Protein AF-A0A101E3E3-F1 (afdb_monomer_lite)

InterPro domains:
  IPR001322 Lamin tail domain [PF00932] (1-72)
  IPR001322 Lamin tail domain [PS51841] (1-72)
  IPR036415 Lamin tail domain superfamily [G3DSA:2.60.40.1260] (1-72)
  IPR036415 Lamin tail domain superfamily [SSF74853] (1-72)

Secondary structure (DSSP, 8-state):
-TT-EEE-TT--EEEP-S----TT---EEESS-----SSEEE---SS--S-SS--EEEEE-TTS-EEEEEE-

Foldseek 3Di:
DAQKWKAKPVGPIDGDDPADDDPPDAADEDADDDDDDNRYHYVNDPDDRDDPPKMKIWIADNVRDTPDMDMD

Organism: Archaeoglobus fulgidus (NCBI:txid2234)

Sequence (72 aa):
MQGWILKDEANHRFEFPYFTLNPGKTVTVHTGRGSDTSTDLYWNRGTAVW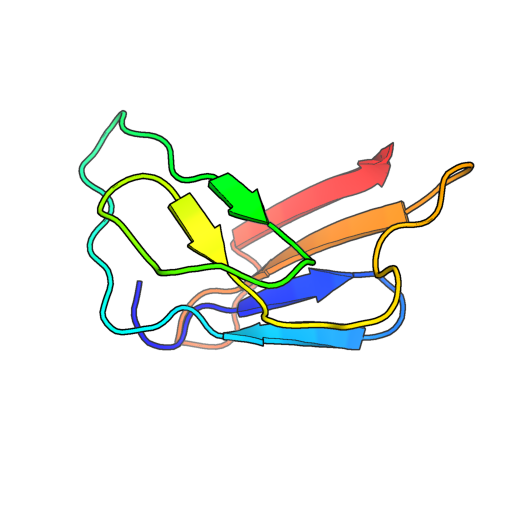NNDHDTAYLYDSSGKLIDSYSY

Radius of gyration: 12.14 Å; chains: 1; bounding box: 28×19×30 Å

Structure (mmCIF, N/CA/C/O backbone):
data_AF-A0A101E3E3-F1
#
_entry.id   AF-A0A101E3E3-F1
#
loop_
_atom_site.group_PDB
_atom_site.id
_atom_site.type_symbol
_atom_site.label_atom_id
_atom_site.label_alt_id
_atom_site.label_comp_id
_atom_site.label_asym_id
_atom_site.label_entity_id
_atom_site.label_seq_id
_atom_site.pdbx_PDB_ins_code
_atom_site.Cartn_x
_atom_site.Cartn_y
_atom_site.Cartn_z
_atom_site.occupancy
_atom_site.B_iso_or_equiv
_atom_site.auth_seq_id
_atom_site.auth_comp_id
_atom_site.auth_asym_id
_atom_site.auth_atom_id
_atom_site.pdbx_PDB_model_num
ATOM 1 N N . MET A 1 1 ? -7.362 -3.751 8.854 1.00 88.69 1 MET A N 1
ATOM 2 C CA . MET A 1 1 ? -7.041 -3.775 7.411 1.00 88.69 1 MET A CA 1
ATOM 3 C C . MET A 1 1 ? -6.940 -5.193 6.848 1.00 88.69 1 MET A C 1
ATOM 5 O O . MET A 1 1 ? -6.735 -5.324 5.655 1.00 88.69 1 MET A O 1
ATOM 9 N N . GLN A 1 2 ? -7.113 -6.259 7.641 1.00 90.31 2 GLN A N 1
ATOM 10 C CA . GLN A 1 2 ? -7.076 -7.628 7.113 1.00 90.31 2 GLN A CA 1
ATOM 11 C C . GLN A 1 2 ? -8.065 -7.823 5.947 1.00 90.31 2 GLN A C 1
ATOM 13 O O . GLN A 1 2 ? -9.211 -7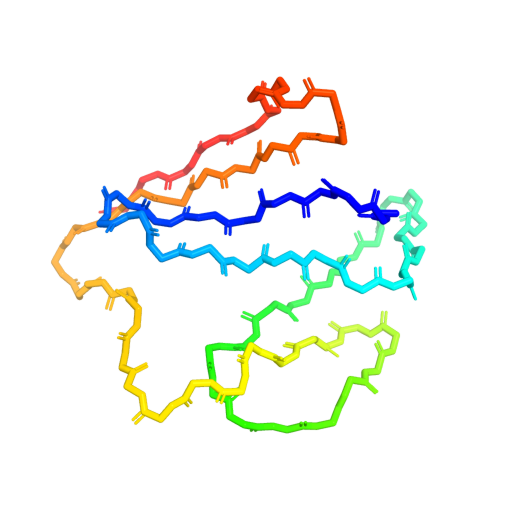.375 6.031 1.00 90.31 2 GLN A O 1
ATOM 18 N N . GLY A 1 3 ? -7.606 -8.471 4.873 1.00 93.44 3 GLY A N 1
ATOM 19 C CA . GLY A 1 3 ? -8.384 -8.727 3.656 1.00 93.44 3 GLY A CA 1
ATOM 20 C C . GLY A 1 3 ? -8.515 -7.531 2.707 1.00 93.44 3 GLY A C 1
ATOM 21 O O . GLY A 1 3 ? -9.106 -7.675 1.642 1.00 93.44 3 GLY A O 1
ATOM 22 N N . TRP A 1 4 ? -7.977 -6.360 3.063 1.00 97.94 4 TRP A N 1
ATOM 23 C CA . TRP A 1 4 ? -7.879 -5.233 2.135 1.00 97.94 4 TRP A CA 1
ATOM 24 C C . TRP A 1 4 ? -6.794 -5.494 1.098 1.00 97.94 4 TRP A C 1
ATOM 26 O O . TRP A 1 4 ? -5.820 -6.204 1.367 1.00 97.94 4 TRP A O 1
ATOM 36 N N . ILE A 1 5 ? -6.943 -4.883 -0.076 1.00 98.25 5 ILE A N 1
ATOM 37 C CA . ILE A 1 5 ? -6.033 -5.089 -1.202 1.00 98.25 5 ILE A CA 1
ATOM 38 C C . ILE A 1 5 ? -5.642 -3.752 -1.814 1.00 98.25 5 ILE A C 1
ATOM 40 O O . ILE A 1 5 ? -6.508 -2.982 -2.221 1.00 98.25 5 ILE A O 1
ATOM 44 N N . LEU A 1 6 ? -4.337 -3.523 -1.938 1.00 98.00 6 LEU A N 1
ATOM 45 C CA . LEU A 1 6 ? -3.766 -2.507 -2.818 1.00 98.00 6 LEU A CA 1
ATOM 46 C C . LEU A 1 6 ? -3.341 -3.186 -4.124 1.00 98.00 6 LEU A C 1
ATOM 48 O O . LEU A 1 6 ? -2.697 -4.236 -4.088 1.00 98.00 6 LEU A O 1
ATOM 52 N N . LYS A 1 7 ? -3.700 -2.621 -5.275 1.00 97.62 7 LYS A N 1
ATOM 53 C CA . LYS A 1 7 ? -3.258 -3.136 -6.577 1.00 97.62 7 LYS A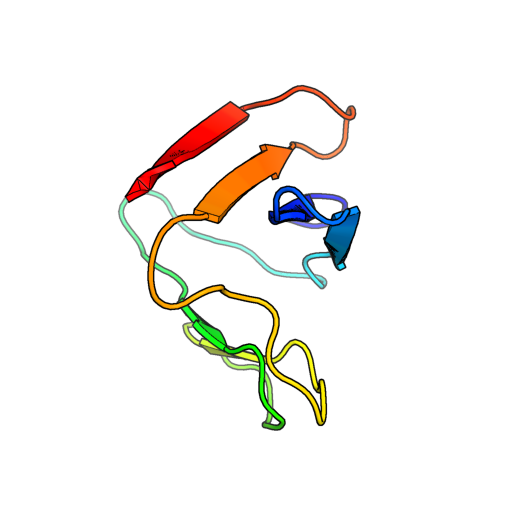 CA 1
ATOM 54 C C . LYS A 1 7 ? -2.948 -2.024 -7.571 1.00 97.62 7 LYS A C 1
ATOM 56 O O . LYS A 1 7 ? -3.486 -0.930 -7.427 1.00 97.62 7 LYS A O 1
ATOM 61 N N . ASP A 1 8 ? -2.139 -2.335 -8.573 1.00 97.44 8 ASP A N 1
ATOM 62 C CA . ASP A 1 8 ? -1.891 -1.477 -9.736 1.00 97.44 8 ASP A CA 1
ATOM 63 C C . ASP A 1 8 ? -2.786 -1.862 -10.935 1.00 97.44 8 ASP A C 1
ATOM 65 O O . ASP A 1 8 ? -3.596 -2.801 -10.857 1.00 97.44 8 ASP A O 1
ATOM 69 N N . GLU A 1 9 ? -2.638 -1.159 -12.062 1.00 95.94 9 GLU A N 1
ATOM 70 C CA . GLU A 1 9 ? -3.364 -1.455 -13.309 1.00 95.94 9 GLU A CA 1
ATOM 71 C C . GLU A 1 9 ? -2.991 -2.817 -13.910 1.00 95.94 9 GLU A C 1
ATOM 73 O O . GLU A 1 9 ? -3.839 -3.493 -14.497 1.00 95.94 9 GLU A O 1
ATOM 78 N N . ALA A 1 10 ? -1.748 -3.264 -13.708 1.00 95.50 10 ALA A N 1
ATOM 79 C CA . ALA A 1 10 ? -1.260 -4.566 -14.163 1.00 95.50 10 ALA A CA 1
ATOM 80 C C . ALA A 1 10 ? -1.676 -5.739 -13.250 1.00 95.50 10 ALA A C 1
ATOM 82 O O . ALA A 1 10 ? -1.279 -6.884 -13.488 1.00 95.50 10 ALA A O 1
ATOM 83 N N . ASN A 1 11 ? -2.518 -5.487 -12.241 1.00 94.56 11 ASN A N 1
ATOM 84 C CA . ASN A 1 11 ? -3.075 -6.479 -11.320 1.00 94.56 11 ASN A CA 1
ATOM 85 C C . ASN A 1 11 ? -2.030 -7.172 -10.418 1.00 94.56 11 ASN A C 1
ATOM 87 O O . ASN A 1 11 ? -2.257 -8.279 -9.916 1.00 94.56 11 ASN A O 1
ATOM 91 N N . HIS A 1 12 ? -0.906 -6.515 -10.141 1.00 97.25 12 HIS A N 1
ATOM 92 C CA . HIS A 1 12 ? -0.072 -6.834 -8.993 1.00 97.25 12 HIS A CA 1
ATOM 93 C C . HIS A 1 12 ? -0.848 -6.492 -7.719 1.00 97.25 12 HIS A C 1
ATOM 95 O O . HIS A 1 12 ? -1.287 -5.363 -7.538 1.00 97.25 12 HIS A O 1
ATOM 101 N N . ARG A 1 13 ? -1.025 -7.467 -6.821 1.00 97.19 13 ARG A N 1
ATOM 102 C CA . ARG A 1 1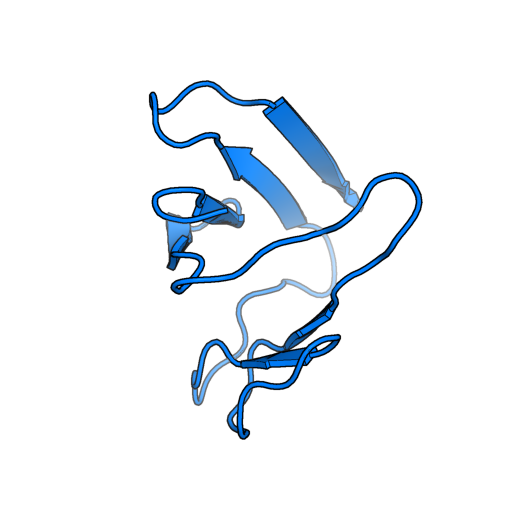3 ? -1.832 -7.310 -5.599 1.00 97.19 13 ARG A CA 1
ATOM 103 C C . ARG A 1 13 ? -1.000 -7.433 -4.323 1.00 97.19 13 ARG A C 1
ATOM 105 O O . ARG A 1 13 ? -0.290 -8.424 -4.138 1.00 97.19 13 ARG A O 1
ATOM 112 N N . PHE A 1 14 ? -1.124 -6.444 -3.447 1.00 97.75 14 PHE A N 1
ATOM 113 C CA . PHE A 1 14 ? -0.671 -6.466 -2.064 1.00 97.75 14 PHE A CA 1
ATOM 114 C C . PHE A 1 14 ? -1.883 -6.685 -1.165 1.00 97.75 14 PHE A C 1
ATOM 116 O O . PHE A 1 14 ? -2.789 -5.852 -1.124 1.00 97.75 14 PHE A O 1
ATOM 123 N N . GLU A 1 15 ? -1.906 -7.808 -0.456 1.00 97.44 15 GLU A N 1
ATOM 124 C CA . GLU A 1 15 ? -2.898 -8.055 0.583 1.00 97.44 15 GLU A CA 1
ATOM 125 C C . GLU A 1 15 ? -2.357 -7.544 1.915 1.00 97.44 15 GLU A C 1
ATOM 127 O O . GLU A 1 15 ? -1.249 -7.897 2.324 1.00 97.44 15 GLU A O 1
ATOM 132 N N . PHE A 1 16 ? -3.135 -6.702 2.590 1.00 97.00 16 PHE A N 1
ATOM 133 C CA . PHE A 1 16 ? -2.723 -6.177 3.883 1.00 97.00 16 PHE A CA 1
ATOM 134 C C . PHE A 1 16 ? -2.668 -7.315 4.915 1.00 97.00 16 PHE A C 1
ATOM 136 O O . PHE A 1 16 ? -3.655 -8.049 5.066 1.00 97.00 16 PHE A O 1
ATOM 143 N N . PRO A 1 17 ? -1.563 -7.442 5.678 1.00 94.44 17 PRO A N 1
ATOM 144 C CA . PRO A 1 17 ? -1.471 -8.413 6.760 1.00 94.44 17 PRO A CA 1
ATOM 145 C C . PRO A 1 17 ? -2.428 -8.037 7.903 1.00 94.44 17 PRO A C 1
ATOM 147 O O . PRO A 1 17 ? -3.227 -7.095 7.813 1.00 94.44 17 PRO A O 1
ATOM 150 N N . TYR A 1 18 ? -2.352 -8.761 9.021 1.00 92.62 18 TYR A N 1
ATOM 151 C CA . TYR A 1 18 ? -3.054 -8.355 10.236 1.00 92.62 18 TYR A CA 1
ATOM 152 C C . TYR A 1 18 ? -2.503 -7.011 10.738 1.00 92.62 18 TYR A C 1
ATOM 154 O O . TYR A 1 18 ? -1.505 -6.942 11.451 1.00 92.62 18 TYR A O 1
ATOM 162 N N . PHE A 1 19 ? -3.159 -5.934 10.310 1.00 92.94 19 PHE A N 1
ATOM 163 C CA . PHE A 1 19 ? -2.732 -4.561 10.525 1.00 92.94 19 PHE A CA 1
ATOM 164 C C . PHE A 1 19 ? -3.925 -3.674 10.886 1.00 92.94 19 PHE A C 1
ATOM 166 O O . PHE A 1 19 ? -5.011 -3.779 10.296 1.00 92.94 19 PHE A O 1
ATOM 173 N N . THR A 1 20 ? -3.707 -2.761 11.828 1.00 94.12 20 THR A N 1
ATOM 174 C CA . THR A 1 20 ? -4.701 -1.784 12.278 1.00 94.12 20 THR A CA 1
ATOM 175 C C . THR A 1 20 ? -4.186 -0.385 11.995 1.00 94.12 20 THR A C 1
ATOM 177 O O . THR A 1 20 ? -3.187 0.038 12.568 1.00 94.12 20 THR A O 1
ATOM 180 N N . LEU A 1 21 ? -4.907 0.345 11.144 1.00 94.31 21 LEU A N 1
ATOM 181 C CA . LEU A 1 21 ? -4.661 1.758 10.901 1.00 94.31 21 LEU A CA 1
ATOM 182 C C . LEU A 1 21 ? -5.649 2.581 11.726 1.00 94.31 21 LEU A C 1
ATOM 184 O O . LEU A 1 21 ? -6.858 2.497 11.516 1.00 94.31 21 LEU A O 1
ATOM 188 N N . ASN A 1 22 ? -5.138 3.358 12.678 1.00 94.81 22 ASN A N 1
ATOM 189 C CA . ASN A 1 22 ? -5.980 4.227 13.496 1.00 94.81 22 ASN A CA 1
ATOM 190 C C . ASN A 1 22 ? -6.460 5.451 12.692 1.00 94.81 22 ASN A C 1
ATOM 192 O O . ASN A 1 22 ? -5.754 5.896 11.782 1.00 94.81 22 ASN A O 1
ATOM 196 N N . PRO A 1 23 ? -7.612 6.049 13.047 1.00 95.88 23 PRO A N 1
ATOM 197 C CA . PRO A 1 23 ? -8.105 7.257 12.388 1.00 95.88 23 PRO A CA 1
ATOM 198 C C . PRO A 1 23 ? -7.055 8.379 12.352 1.00 95.88 23 PRO A C 1
ATOM 200 O O . PRO A 1 23 ? -6.395 8.659 13.355 1.00 95.88 23 PRO A O 1
ATOM 203 N N . GLY A 1 24 ? -6.896 9.014 11.187 1.00 96.81 24 GLY A N 1
ATOM 204 C CA . GLY A 1 24 ? -5.938 10.106 10.973 1.00 96.81 24 GLY A CA 1
ATOM 205 C C . GLY A 1 24 ? -4.462 9.689 10.976 1.00 96.81 24 GLY A C 1
ATOM 206 O O . GLY A 1 24 ? -3.590 10.553 11.057 1.00 96.81 24 GLY A O 1
ATOM 207 N N . LYS A 1 25 ? -4.161 8.385 10.937 1.00 97.25 25 LYS A N 1
ATOM 208 C CA . LYS A 1 25 ? -2.798 7.861 10.780 1.00 97.25 25 LYS A CA 1
ATOM 209 C C . LYS A 1 25 ? -2.543 7.418 9.344 1.00 97.25 25 LYS A C 1
ATOM 211 O O . LYS A 1 25 ? -3.475 7.154 8.591 1.00 97.25 25 LYS A O 1
ATOM 216 N N . THR A 1 26 ? -1.261 7.291 9.018 1.00 97.19 26 THR A N 1
ATOM 217 C CA . THR A 1 26 ? -0.772 6.880 7.701 1.00 97.19 26 THR A CA 1
ATOM 218 C C . THR A 1 26 ? 0.091 5.633 7.838 1.00 97.19 26 THR A C 1
ATOM 220 O O . THR A 1 26 ? 0.795 5.469 8.835 1.00 97.19 26 THR A O 1
ATOM 223 N N . VAL A 1 27 ? 0.031 4.774 6.824 1.00 97.56 27 VAL A N 1
ATOM 224 C CA . VAL A 1 27 ? 0.930 3.637 6.620 1.00 97.56 27 VAL A CA 1
ATOM 225 C C . VAL A 1 27 ? 1.506 3.725 5.210 1.00 97.56 27 VAL A C 1
ATOM 227 O O . VAL A 1 27 ? 0.796 4.113 4.281 1.00 97.56 27 VAL A O 1
ATOM 230 N N . THR A 1 28 ? 2.775 3.365 5.053 1.00 98.06 28 THR A N 1
ATOM 231 C CA . THR A 1 28 ? 3.470 3.315 3.764 1.00 98.06 28 THR A CA 1
ATOM 232 C C . THR A 1 28 ? 3.647 1.864 3.344 1.00 98.06 28 THR A C 1
ATOM 234 O O . THR A 1 28 ? 4.143 1.052 4.121 1.00 98.06 28 THR A O 1
ATOM 237 N N . VAL A 1 29 ? 3.259 1.528 2.112 1.00 97.88 29 VAL A N 1
ATOM 238 C CA . VAL A 1 29 ? 3.517 0.206 1.525 1.00 97.88 29 VAL A CA 1
ATOM 239 C C .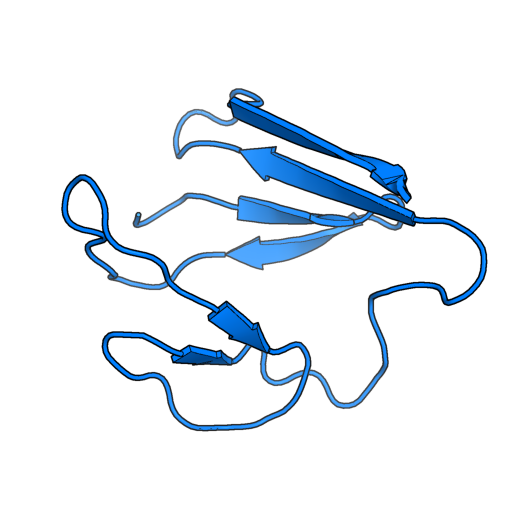 VAL A 1 29 ? 4.699 0.318 0.570 1.00 97.88 29 VAL A C 1
ATOM 241 O O . VAL A 1 29 ? 4.628 0.992 -0.456 1.00 97.88 29 VAL A O 1
ATOM 244 N N . HIS A 1 30 ? 5.787 -0.362 0.903 1.00 97.81 30 HIS A N 1
ATOM 245 C CA . HIS A 1 30 ? 6.993 -0.443 0.095 1.00 97.81 30 HIS A CA 1
ATOM 246 C C . HIS A 1 30 ? 6.923 -1.669 -0.815 1.00 97.81 30 HIS A C 1
ATOM 248 O O . HIS A 1 30 ? 6.708 -2.787 -0.352 1.00 97.81 30 HIS A O 1
ATOM 254 N N . THR A 1 31 ? 7.170 -1.492 -2.113 1.00 97.38 31 THR A N 1
ATOM 255 C CA . THR A 1 31 ? 7.237 -2.613 -3.070 1.00 97.38 31 THR A CA 1
ATOM 256 C C . THR A 1 31 ? 8.347 -3.612 -2.723 1.00 97.38 31 THR A C 1
ATOM 258 O O . THR A 1 31 ? 8.201 -4.817 -2.926 1.00 97.38 31 THR A O 1
ATOM 261 N N . GLY A 1 32 ? 9.472 -3.106 -2.219 1.00 96.69 32 GLY A N 1
ATOM 262 C CA . GLY A 1 32 ? 10.671 -3.891 -1.957 1.00 96.69 32 GLY A CA 1
ATOM 263 C C . GLY A 1 32 ? 10.582 -4.805 -0.734 1.00 96.69 32 GLY A C 1
ATOM 264 O O . GLY A 1 32 ? 9.538 -4.980 -0.106 1.00 96.69 32 GLY A O 1
ATOM 265 N N . ARG A 1 33 ? 11.731 -5.391 -0.394 1.00 96.75 33 ARG A N 1
ATOM 266 C CA . ARG A 1 33 ? 11.904 -6.218 0.805 1.00 96.75 33 ARG A CA 1
ATOM 267 C C . ARG A 1 33 ? 12.133 -5.367 2.047 1.00 96.75 33 ARG A C 1
ATOM 269 O O . ARG A 1 33 ? 12.802 -4.339 1.976 1.00 96.75 33 ARG A O 1
ATOM 276 N N . GLY A 1 34 ? 11.648 -5.865 3.175 1.00 96.44 34 GLY A N 1
ATOM 277 C CA . GLY A 1 34 ? 11.860 -5.286 4.495 1.00 96.44 34 GLY A CA 1
ATOM 278 C C . GLY A 1 34 ? 11.035 -6.016 5.547 1.00 96.44 34 GLY A C 1
ATOM 279 O O . GLY A 1 34 ? 10.462 -7.071 5.272 1.00 96.44 34 GLY A O 1
ATOM 280 N N . SER A 1 35 ? 11.003 -5.457 6.751 1.00 96.75 35 SER A N 1
ATOM 281 C CA . SER A 1 35 ? 10.253 -6.011 7.877 1.00 96.75 35 SER A CA 1
ATOM 282 C C . SER A 1 35 ? 9.111 -5.079 8.236 1.00 96.75 35 SER A C 1
ATOM 284 O O . SER A 1 35 ? 9.346 -3.895 8.470 1.00 96.75 35 SER A O 1
ATOM 286 N N . ASP A 1 36 ? 7.898 -5.621 8.307 1.00 96.81 36 ASP A N 1
ATOM 287 C CA . ASP A 1 36 ? 6.704 -4.848 8.639 1.00 96.81 36 ASP A CA 1
ATOM 288 C C . ASP A 1 36 ? 6.807 -4.193 10.027 1.00 96.81 36 ASP A C 1
ATOM 290 O O . ASP A 1 36 ? 7.290 -4.785 10.998 1.00 96.81 36 ASP A O 1
ATOM 294 N N . THR A 1 37 ? 6.309 -2.963 10.117 1.00 95.69 37 THR A N 1
ATOM 295 C CA . THR A 1 37 ? 6.192 -2.160 11.335 1.00 95.69 37 THR A CA 1
ATOM 296 C C . THR A 1 37 ? 4.767 -1.613 11.474 1.00 95.69 37 THR A C 1
ATOM 298 O O . THR A 1 37 ? 3.865 -1.927 10.697 1.00 95.69 37 THR A O 1
ATOM 301 N N . SER A 1 38 ? 4.533 -0.772 12.482 1.00 94.31 38 SER A N 1
ATOM 302 C CA . SER A 1 38 ? 3.254 -0.076 12.645 1.00 94.31 38 SER A CA 1
ATOM 303 C C . SER A 1 38 ? 2.988 1.000 11.582 1.00 94.31 38 SER A C 1
ATOM 305 O O . SER A 1 38 ? 1.852 1.461 11.480 1.00 94.31 38 SER A O 1
ATOM 307 N N . THR A 1 39 ? 3.998 1.419 10.818 1.00 96.69 39 THR A N 1
ATOM 308 C CA . THR A 1 39 ? 3.898 2.507 9.828 1.00 96.69 39 THR A CA 1
ATOM 309 C C . THR A 1 39 ? 4.411 2.129 8.448 1.00 96.69 39 THR A C 1
ATOM 311 O O . THR A 1 39 ? 4.127 2.843 7.490 1.00 96.69 39 THR A O 1
ATOM 314 N N . ASP A 1 40 ? 5.116 1.010 8.328 1.00 97.94 40 ASP A N 1
ATOM 315 C CA . ASP A 1 40 ? 5.771 0.579 7.102 1.00 97.94 40 ASP A CA 1
ATOM 316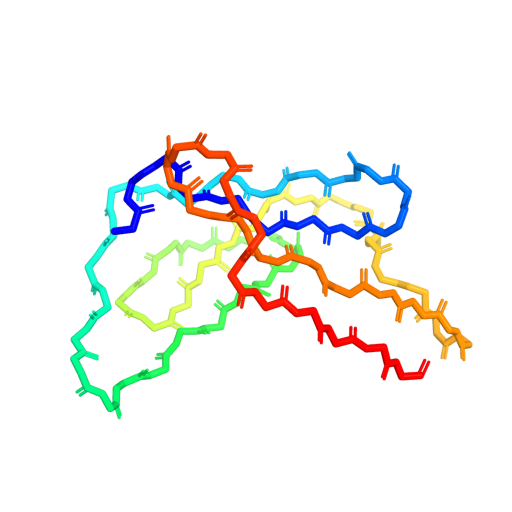 C C . ASP A 1 40 ? 5.458 -0.889 6.858 1.00 97.94 40 ASP A C 1
ATOM 318 O O . ASP A 1 40 ? 5.701 -1.736 7.712 1.00 97.94 40 ASP A O 1
ATOM 322 N N . LEU A 1 41 ? 4.916 -1.188 5.686 1.00 98.19 41 LEU A N 1
ATOM 323 C CA . LEU A 1 41 ? 4.622 -2.542 5.241 1.00 98.19 41 LEU A CA 1
ATOM 324 C C . LEU A 1 41 ? 5.444 -2.847 3.998 1.00 98.19 41 LEU A C 1
ATOM 326 O O . LEU A 1 41 ? 5.679 -1.960 3.176 1.00 98.19 41 LEU A O 1
ATOM 330 N N . TYR A 1 42 ? 5.854 -4.098 3.838 1.00 97.88 42 TYR A N 1
ATOM 331 C CA . TYR A 1 42 ? 6.723 -4.516 2.748 1.00 97.88 42 TYR A CA 1
ATOM 332 C C . TYR A 1 42 ? 6.071 -5.614 1.918 1.00 97.88 42 TYR A C 1
ATOM 334 O O . TYR A 1 42 ? 5.774 -6.714 2.381 1.00 97.88 42 TYR A O 1
ATOM 342 N N . TRP A 1 43 ? 5.908 -5.336 0.629 1.00 97.56 43 TRP A N 1
ATOM 343 C CA . TRP A 1 43 ? 5.362 -6.280 -0.343 1.00 97.56 43 TRP A CA 1
ATOM 344 C C . TRP A 1 43 ? 6.370 -7.373 -0.729 1.00 97.56 43 TRP A C 1
ATOM 346 O O . TRP A 1 43 ? 6.022 -8.359 -1.377 1.00 97.56 43 TRP A O 1
ATOM 356 N N . ASN A 1 44 ? 7.632 -7.232 -0.315 1.00 96.56 44 ASN A N 1
ATOM 357 C CA . ASN A 1 44 ? 8.682 -8.233 -0.488 1.00 96.56 44 ASN A CA 1
ATOM 358 C C . ASN A 1 44 ? 8.931 -8.638 -1.950 1.00 96.56 44 ASN A C 1
ATOM 360 O O . ASN A 1 44 ? 9.444 -9.728 -2.226 1.00 96.56 44 ASN A O 1
ATOM 364 N N . ARG A 1 45 ? 8.636 -7.746 -2.905 1.00 95.19 45 ARG A N 1
ATOM 365 C CA . ARG A 1 45 ? 8.932 -7.979 -4.319 1.00 95.19 45 ARG A CA 1
ATOM 366 C C . ARG A 1 45 ? 10.392 -7.657 -4.628 1.00 95.19 45 ARG A C 1
ATOM 368 O O . ARG A 1 45 ? 11.006 -6.771 -4.039 1.00 95.19 45 ARG A O 1
ATOM 375 N N . GLY A 1 46 ? 10.952 -8.408 -5.576 1.00 94.25 46 GLY A N 1
ATOM 376 C CA . GLY A 1 46 ? 12.273 -8.142 -6.160 1.00 94.25 46 GLY A CA 1
ATOM 377 C C . GLY A 1 46 ? 12.226 -7.313 -7.447 1.00 94.25 46 GLY A C 1
ATOM 378 O O . GLY A 1 46 ? 13.270 -7.021 -8.015 1.00 94.25 46 GLY A O 1
ATOM 379 N N . THR A 1 47 ? 11.030 -6.965 -7.922 1.00 93.19 47 THR A N 1
ATOM 380 C CA . THR A 1 47 ? 10.796 -6.229 -9.169 1.00 93.19 47 THR A CA 1
ATOM 381 C C . THR A 1 47 ? 9.888 -5.038 -8.901 1.00 93.19 47 THR A C 1
ATOM 383 O O . THR A 1 47 ? 9.072 -5.082 -7.977 1.00 93.19 47 THR A O 1
ATOM 386 N N . ALA A 1 48 ? 10.007 -3.998 -9.725 1.00 93.62 48 ALA A N 1
ATOM 387 C CA . ALA A 1 48 ? 9.107 -2.855 -9.669 1.00 93.62 48 ALA A CA 1
ATOM 388 C C . ALA A 1 48 ? 7.642 -3.283 -9.894 1.00 93.62 48 ALA A C 1
ATOM 390 O O . ALA A 1 48 ? 7.366 -4.265 -10.588 1.00 93.62 48 ALA A O 1
ATOM 391 N N . VAL A 1 49 ? 6.731 -2.554 -9.246 1.00 96.00 49 VAL A N 1
ATOM 392 C CA . VAL A 1 49 ? 5.278 -2.610 -9.487 1.00 96.00 49 VAL A CA 1
ATOM 393 C C . VAL A 1 49 ? 4.914 -1.397 -10.327 1.00 96.00 49 VAL A C 1
ATOM 395 O O . VAL A 1 49 ? 4.443 -1.546 -11.442 1.00 96.00 49 VAL A O 1
ATOM 398 N N . TRP A 1 50 ? 5.225 -0.224 -9.774 1.00 95.94 50 TRP A N 1
ATOM 399 C CA . TRP A 1 50 ? 4.787 1.066 -10.270 1.00 95.94 50 TRP A CA 1
ATOM 400 C C . TRP A 1 50 ? 5.537 1.498 -11.525 1.00 95.94 50 TRP A C 1
ATOM 402 O O . TRP A 1 50 ? 6.765 1.360 -11.595 1.00 95.94 50 TRP A O 1
ATOM 412 N N . ASN A 1 51 ? 4.805 2.050 -12.487 1.00 93.88 51 ASN A N 1
ATOM 413 C CA . ASN A 1 51 ? 5.374 2.634 -13.698 1.00 93.88 51 ASN A CA 1
ATOM 414 C C . ASN A 1 51 ? 5.790 4.104 -13.477 1.00 93.88 51 ASN A C 1
ATOM 416 O O . ASN A 1 51 ? 5.167 4.828 -12.708 1.00 93.88 51 ASN A O 1
ATOM 420 N N . ASN A 1 52 ? 6.849 4.561 -14.145 1.00 91.25 52 ASN A N 1
ATOM 421 C CA . ASN A 1 52 ? 7.371 5.923 -13.980 1.00 91.25 52 ASN A CA 1
ATOM 422 C C . ASN A 1 52 ? 6.571 6.979 -14.758 1.00 91.25 52 ASN A C 1
ATOM 424 O O . ASN A 1 52 ? 6.595 8.142 -14.363 1.00 91.25 52 ASN A O 1
ATOM 428 N N . ASP A 1 53 ? 5.910 6.583 -15.850 1.00 93.56 53 ASP A N 1
ATOM 429 C CA . ASP A 1 53 ? 5.205 7.517 -16.738 1.00 93.56 53 ASP A CA 1
ATOM 430 C C . ASP A 1 53 ? 3.742 7.716 -16.333 1.00 93.56 53 ASP A C 1
ATOM 432 O O . ASP A 1 53 ? 3.267 8.846 -16.286 1.00 93.56 53 ASP A O 1
ATOM 436 N N . HIS A 1 54 ? 3.033 6.613 -16.084 1.00 96.06 54 HIS A N 1
ATOM 437 C CA . HIS A 1 54 ? 1.636 6.604 -15.660 1.00 96.06 54 HIS A CA 1
ATOM 438 C C . HIS A 1 54 ? 1.290 5.266 -15.014 1.00 96.06 54 HIS A C 1
ATOM 440 O O . HIS A 1 54 ? 1.636 4.214 -15.564 1.00 96.06 54 HIS A O 1
ATOM 446 N N . ASP A 1 55 ? 0.595 5.310 -13.883 1.00 97.06 55 ASP A N 1
ATOM 447 C CA . ASP A 1 55 ? 0.018 4.138 -13.225 1.00 97.06 55 ASP A CA 1
ATOM 448 C C . ASP A 1 55 ? -1.196 4.553 -12.390 1.00 97.06 55 ASP A C 1
ATOM 450 O O . ASP A 1 55 ? -1.363 5.728 -12.044 1.00 97.06 55 ASP A O 1
ATOM 454 N N . THR A 1 56 ? -2.018 3.579 -12.011 1.00 97.94 56 THR A N 1
ATOM 455 C CA . THR A 1 56 ? -3.138 3.780 -11.094 1.00 97.94 56 THR A CA 1
ATOM 456 C C . THR A 1 56 ? -3.074 2.804 -9.930 1.00 97.94 56 THR A C 1
ATOM 458 O O . THR A 1 56 ? -3.151 1.588 -10.096 1.00 97.94 56 THR A O 1
ATOM 461 N N . ALA A 1 57 ? -3.024 3.347 -8.717 1.00 98.12 57 ALA A N 1
ATOM 462 C CA . ALA A 1 57 ? -3.214 2.591 -7.492 1.00 98.12 57 ALA A CA 1
ATOM 463 C C . ALA A 1 57 ? -4.709 2.460 -7.181 1.00 98.12 57 ALA A C 1
ATOM 465 O O . ALA A 1 57 ? -5.438 3.449 -7.178 1.00 98.12 57 ALA A O 1
ATOM 466 N N . TYR A 1 58 ? -5.156 1.253 -6.847 1.00 98.50 58 TYR A N 1
ATOM 467 C CA . TYR A 1 58 ? -6.524 0.964 -6.423 1.00 98.50 58 TYR A CA 1
ATOM 468 C C . TYR A 1 58 ? -6.532 0.313 -5.044 1.00 98.50 58 TYR A C 1
ATOM 470 O O . TYR A 1 58 ? -5.818 -0.668 -4.812 1.00 98.50 58 TYR A O 1
ATOM 478 N N . LEU A 1 59 ? -7.394 0.804 -4.155 1.00 98.44 59 LEU A N 1
ATOM 479 C CA . LEU A 1 59 ? -7.579 0.269 -2.811 1.00 98.44 59 LEU A CA 1
ATOM 480 C C . LEU A 1 59 ? -8.965 -0.362 -2.671 1.00 98.44 59 LEU A C 1
ATOM 482 O O . LEU A 1 59 ? -9.984 0.312 -2.815 1.00 98.44 59 LEU A O 1
ATOM 486 N N . TYR A 1 60 ? -9.000 -1.648 -2.343 1.00 98.56 60 TYR A N 1
ATOM 487 C CA . TYR A 1 60 ? -10.223 -2.407 -2.103 1.00 98.56 60 TYR A CA 1
ATOM 488 C C . TYR A 1 60 ? -10.344 -2.791 -0.634 1.00 98.56 60 TYR A C 1
ATOM 490 O O . TYR A 1 60 ? -9.352 -3.159 0.002 1.00 98.56 60 TYR A O 1
ATOM 498 N N . ASP A 1 61 ? -11.570 -2.757 -0.117 1.00 97.75 61 ASP A N 1
ATOM 499 C CA . ASP A 1 61 ? -11.876 -3.309 1.199 1.00 97.75 61 ASP A CA 1
ATOM 500 C C . ASP A 1 61 ? -11.981 -4.843 1.179 1.00 97.75 61 ASP A C 1
ATOM 502 O O . ASP A 1 61 ? -11.920 -5.495 0.134 1.00 97.75 61 ASP A O 1
ATOM 506 N N . SER A 1 62 ? -12.182 -5.427 2.361 1.00 96.44 62 SER A N 1
ATOM 507 C CA . SER A 1 62 ? -12.311 -6.875 2.550 1.00 96.44 62 SER A CA 1
ATOM 508 C C . SER A 1 62 ? -13.558 -7.501 1.916 1.00 96.44 62 SER A C 1
ATOM 510 O O . SER A 1 62 ? -13.638 -8.725 1.832 1.00 96.44 62 SER A O 1
ATOM 512 N N . SER A 1 63 ? -14.529 -6.699 1.467 1.00 97.25 63 SER A N 1
ATOM 513 C CA . SER A 1 63 ? -15.686 -7.171 0.694 1.00 97.25 63 SER A CA 1
ATOM 514 C C . SER A 1 63 ? -15.437 -7.154 -0.819 1.00 97.25 63 SER A C 1
ATOM 516 O O . SER A 1 63 ? -16.283 -7.608 -1.589 1.00 97.25 63 SER A O 1
ATOM 518 N N . GLY A 1 64 ? -14.278 -6.647 -1.254 1.00 96.62 64 GLY A N 1
ATOM 519 C CA . GLY A 1 64 ? -13.938 -6.458 -2.661 1.00 96.62 64 GLY A CA 1
ATOM 520 C C . GLY A 1 64 ? -14.498 -5.166 -3.258 1.00 96.62 64 GLY A C 1
ATOM 521 O O . GLY A 1 64 ? -14.475 -4.999 -4.479 1.00 96.62 64 GLY A O 1
ATOM 522 N N . LYS A 1 65 ? -14.994 -4.239 -2.433 1.00 98.25 65 LYS A N 1
ATOM 523 C CA . LYS A 1 65 ? -15.466 -2.933 -2.895 1.00 98.25 65 LYS A CA 1
ATOM 524 C C . LYS A 1 65 ? -14.278 -1.996 -3.092 1.00 98.25 65 LYS A C 1
ATOM 526 O O . LYS A 1 65 ? -13.427 -1.882 -2.214 1.00 98.25 65 LYS A O 1
ATOM 531 N N . LEU A 1 66 ? -14.244 -1.295 -4.225 1.00 98.25 66 LEU A N 1
ATOM 532 C CA . LEU A 1 66 ? -13.284 -0.214 -4.459 1.00 98.25 66 LEU A CA 1
ATOM 533 C C . LEU A 1 66 ? -13.586 0.946 -3.501 1.00 98.25 66 LEU A C 1
ATOM 535 O O . LEU A 1 66 ? -14.694 1.488 -3.511 1.00 98.25 66 LEU A O 1
ATOM 539 N N . ILE A 1 67 ? -12.609 1.296 -2.671 1.00 98.25 67 ILE A N 1
ATOM 540 C CA . ILE A 1 67 ? -12.693 2.392 -1.703 1.00 98.25 67 ILE A CA 1
ATOM 541 C C . ILE A 1 67 ? -12.067 3.658 -2.264 1.00 98.25 67 ILE A C 1
ATOM 543 O O . ILE A 1 67 ? -12.639 4.730 -2.087 1.00 98.25 67 ILE A O 1
ATOM 547 N N . ASP A 1 68 ? -10.922 3.528 -2.931 1.00 98.31 68 ASP A N 1
ATOM 548 C CA . ASP A 1 68 ? -10.205 4.670 -3.482 1.00 98.31 68 ASP A CA 1
ATOM 549 C C . ASP A 1 68 ? -9.345 4.272 -4.685 1.00 98.31 68 ASP A C 1
ATOM 551 O O . ASP A 1 68 ? -8.980 3.101 -4.848 1.00 98.31 68 ASP A O 1
ATOM 555 N N . SER A 1 69 ? -9.017 5.256 -5.514 1.00 98.31 69 SER A N 1
ATOM 556 C CA . SER A 1 69 ? -8.087 5.105 -6.626 1.00 98.31 69 SER A CA 1
ATOM 557 C C . SER A 1 69 ? -7.325 6.394 -6.887 1.00 98.31 69 SER A C 1
ATOM 559 O O . SER A 1 69 ? -7.914 7.474 -6.861 1.00 98.31 69 SER A O 1
ATOM 561 N N . TYR A 1 70 ? -6.048 6.271 -7.227 1.00 98.12 70 TYR A N 1
ATOM 562 C CA . TYR A 1 70 ? -5.191 7.406 -7.535 1.00 98.12 70 TYR A CA 1
ATOM 563 C C . TYR A 1 70 ? -4.322 7.119 -8.755 1.00 98.12 70 TYR A C 1
ATOM 565 O O . TYR A 1 70 ? -3.601 6.123 -8.764 1.00 98.12 70 TYR A O 1
ATOM 573 N N . SER A 1 71 ? -4.375 8.012 -9.742 1.00 97.69 71 SER A N 1
ATOM 574 C CA . SER A 1 71 ? -3.543 7.973 -10.947 1.00 97.69 71 SER A CA 1
ATOM 575 C C . SER A 1 71 ? -2.603 9.174 -10.965 1.00 97.69 71 SER A C 1
ATOM 577 O O . SER A 1 71 ? -3.007 10.267 -10.551 1.00 97.69 71 SER A O 1
ATOM 579 N N . TYR A 1 72 ? -1.381 8.988 -11.459 1.00 93.31 72 TYR A N 1
ATOM 580 C CA . TYR A 1 72 ? -0.390 10.058 -11.627 1.00 93.31 72 TYR A CA 1
ATOM 581 C C . TYR A 1 72 ? 0.186 10.097 -13.036 1.00 93.31 72 TYR A C 1
ATOM 583 O O . TYR A 1 72 ? 0.188 9.038 -13.698 1.00 93.31 72 TYR A O 1
#

pLDDT: mean 96.27, std 2.08, range [88.69, 98.56]